Protein AF-A0A9X9Q2P2-F1 (afdb_monomer_lite)

Organism: Gulo gulo (NCBI:txid48420)

Radius of gyration: 17.59 Å; chains: 1; bounding box: 35×35×45 Å

Secondary structure (DSSP, 8-state):
-GGG---EEEESSSSS-SSHHHHHHHHHHHHHTT-EEEETEEEEEEETTTTEEEEEETTSTT-EEEEE-SS----------HHHHT-TTB-TTSSB----

pLDDT: mean 95.48, std 4.65, range [57.59, 98.31]

Foldseek 3Di:
DCVPDAAEAEELAPFPDDDPVVSVVVVVVCVVSVHHYHYQWAWDDAPPVQQWTKTARNVDGPDIDIDHDPDDDDDDDDAPDPCQQPDPQADPRSHGDDDD

InterPro domains:
  IPR015904 Sulphide quinone-reductase [PTHR10632] (2-100)
  IPR036188 FAD/NAD(P)-binding domain superfamily [G3DSA:3.50.50.60] (2-77)
  IPR036188 FAD/NAD(P)-binding domain superfamily [G3DSA:3.50.50.60] (78-100)

Structure (mmCIF, N/CA/C/O backbone):
data_AF-A0A9X9Q2P2-F1
#
_entry.id   AF-A0A9X9Q2P2-F1
#
loop_
_atom_site.group_PDB
_atom_site.id
_atom_site.type_symb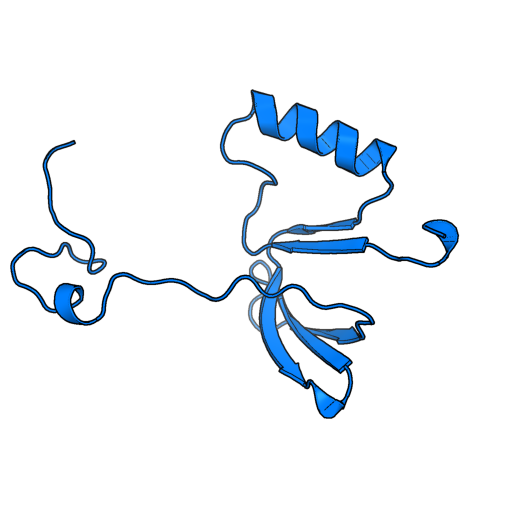ol
_atom_site.label_atom_id
_atom_site.label_alt_id
_atom_site.label_comp_id
_atom_site.label_asym_id
_atom_site.label_entity_id
_atom_site.label_seq_id
_atom_site.pdbx_PDB_ins_code
_atom_site.Cartn_x
_atom_site.Cartn_y
_atom_site.Cartn_z
_atom_site.occupancy
_atom_site.B_iso_or_equiv
_atom_site.auth_seq_id
_atom_site.auth_comp_id
_atom_site.auth_asym_id
_atom_site.auth_atom_id
_atom_site.pdbx_PDB_model_num
ATOM 1 N N . LYS A 1 1 ? -20.709 7.373 13.498 1.00 57.59 1 LYS A N 1
ATOM 2 C CA . LYS A 1 1 ? -19.955 8.241 14.443 1.00 57.59 1 LYS A CA 1
ATOM 3 C C . LYS A 1 1 ? -18.490 7.830 14.403 1.00 57.59 1 LYS A C 1
ATOM 5 O O . LYS A 1 1 ? -18.215 6.660 14.624 1.00 57.59 1 LYS A O 1
ATOM 10 N N . ARG A 1 2 ? -17.575 8.768 14.136 1.00 75.31 2 ARG A N 1
ATOM 11 C CA . ARG A 1 2 ? -16.121 8.523 14.060 1.00 75.31 2 ARG A CA 1
ATOM 12 C C . ARG A 1 2 ? -15.522 7.921 15.336 1.00 75.31 2 ARG A C 1
ATOM 14 O O . ARG A 1 2 ? -14.540 7.206 15.268 1.00 75.31 2 ARG A O 1
ATOM 21 N N . SER A 1 3 ? -16.168 8.138 16.479 1.00 89.69 3 SER A N 1
ATOM 22 C CA . SER A 1 3 ? -15.748 7.625 17.787 1.00 89.69 3 SER A CA 1
ATOM 23 C C . SER A 1 3 ? -15.679 6.096 17.911 1.00 89.69 3 SER A C 1
ATOM 25 O O . SER A 1 3 ? -15.172 5.615 18.913 1.00 89.69 3 SER A O 1
ATOM 27 N N . LYS A 1 4 ? -16.215 5.333 16.947 1.00 93.25 4 LYS A N 1
ATOM 28 C CA . LYS A 1 4 ? -16.141 3.860 16.920 1.00 93.25 4 LYS A CA 1
ATOM 29 C C . LYS A 1 4 ? -15.195 3.315 15.841 1.00 93.25 4 LYS A C 1
ATOM 31 O O . LYS A 1 4 ? -15.181 2.113 15.621 1.00 93.25 4 LYS A O 1
ATOM 36 N N . ALA A 1 5 ? -14.466 4.178 15.134 1.00 94.12 5 ALA A N 1
ATOM 37 C CA . ALA A 1 5 ? -13.590 3.777 14.040 1.00 94.12 5 ALA A CA 1
ATOM 38 C C . ALA A 1 5 ? -12.123 3.927 14.451 1.00 94.12 5 ALA A C 1
ATOM 40 O O . ALA A 1 5 ? -11.706 5.012 14.856 1.00 94.12 5 ALA A O 1
ATOM 41 N N . ASN A 1 6 ? -11.354 2.851 14.297 1.00 95.44 6 ASN A N 1
ATOM 42 C CA . ASN A 1 6 ? -9.899 2.899 14.319 1.00 95.44 6 ASN A CA 1
ATOM 43 C C . ASN A 1 6 ? -9.400 2.927 12.869 1.00 95.44 6 ASN A C 1
ATOM 45 O O . ASN A 1 6 ? -9.657 1.985 12.121 1.00 95.44 6 ASN A O 1
ATOM 49 N N . ILE A 1 7 ? -8.758 4.022 12.454 1.00 96.81 7 ILE A N 1
ATOM 50 C CA . ILE A 1 7 ? -8.333 4.221 11.063 1.00 96.81 7 ILE A CA 1
ATOM 51 C C . ILE A 1 7 ? -6.830 3.999 10.982 1.00 96.81 7 ILE A C 1
ATOM 53 O O . ILE A 1 7 ? -6.052 4.776 11.538 1.00 96.81 7 ILE A O 1
ATOM 57 N N . ILE A 1 8 ? -6.447 2.950 10.259 1.00 97.81 8 ILE A N 1
ATOM 58 C CA . ILE A 1 8 ? -5.061 2.535 10.080 1.00 97.81 8 ILE A CA 1
ATOM 59 C C . ILE A 1 8 ? -4.709 2.617 8.594 1.00 97.81 8 ILE A C 1
ATOM 61 O O . ILE A 1 8 ? -5.439 2.105 7.746 1.00 97.81 8 ILE A O 1
ATOM 65 N N . PHE A 1 9 ? -3.575 3.239 8.289 1.00 98.12 9 PHE A N 1
ATOM 66 C CA . PHE A 1 9 ? -2.959 3.238 6.971 1.00 98.12 9 PHE A CA 1
ATOM 67 C C . PHE A 1 9 ? -1.621 2.494 7.035 1.00 98.12 9 PHE A C 1
ATOM 69 O O . PHE A 1 9 ? -0.629 3.017 7.543 1.00 98.12 9 PHE A O 1
ATOM 76 N N . ASN A 1 10 ? -1.611 1.261 6.530 1.00 97.88 10 ASN A N 1
ATOM 77 C CA . ASN A 1 10 ? -0.400 0.460 6.366 1.00 97.88 10 ASN A CA 1
ATOM 78 C C . ASN A 1 10 ? 0.175 0.732 4.976 1.00 97.88 10 ASN A C 1
ATOM 80 O O . ASN A 1 10 ? -0.505 0.513 3.973 1.00 97.88 10 ASN A O 1
ATOM 84 N N . THR A 1 11 ? 1.404 1.238 4.919 1.00 97.56 11 THR A N 1
ATOM 85 C CA . THR A 1 11 ? 2.080 1.575 3.664 1.00 97.56 11 THR A CA 1
ATOM 86 C C . THR A 1 11 ? 3.457 0.938 3.595 1.00 97.56 11 THR A C 1
ATOM 88 O O . THR A 1 11 ? 4.218 0.957 4.561 1.00 97.56 11 THR A O 1
ATOM 91 N N . SER A 1 12 ? 3.814 0.437 2.416 1.00 96.94 12 SER A N 1
ATOM 92 C CA . SER A 1 12 ? 5.134 -0.126 2.114 1.00 96.94 12 SER A CA 1
ATOM 93 C C . SER A 1 12 ? 6.236 0.947 2.090 1.00 96.94 12 SER A C 1
ATOM 95 O O . SER A 1 12 ? 7.427 0.642 2.159 1.00 96.94 12 SER A O 1
ATOM 97 N N . LEU A 1 13 ? 5.860 2.227 1.995 1.00 96.38 13 LEU A N 1
ATOM 98 C CA . LEU A 1 13 ? 6.793 3.352 1.963 1.00 96.38 13 LEU A CA 1
ATOM 99 C C . LEU A 1 13 ? 7.278 3.741 3.368 1.00 96.38 13 LEU A C 1
ATOM 101 O O . LEU A 1 13 ? 6.666 3.413 4.379 1.00 96.38 13 LEU A O 1
ATOM 105 N N . GLY A 1 14 ? 8.394 4.475 3.418 1.00 95.31 14 GLY A N 1
ATOM 106 C CA . GLY A 1 14 ? 8.936 5.074 4.649 1.00 95.31 14 GLY A CA 1
ATOM 107 C C . GLY A 1 14 ? 8.494 6.523 4.89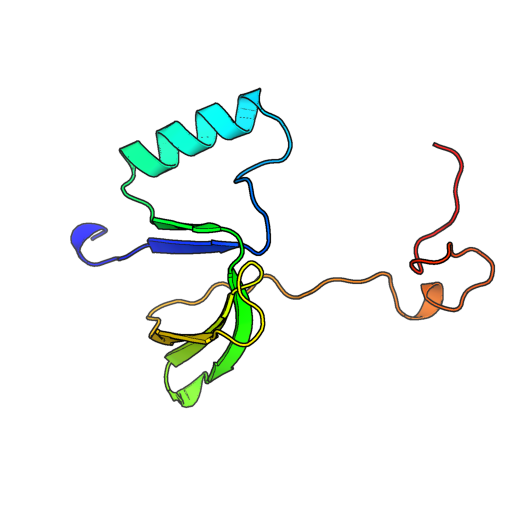7 1.00 95.31 14 GLY A C 1
ATOM 108 O O . GLY A 1 14 ? 9.006 7.171 5.800 1.00 95.31 14 GLY A O 1
ATOM 109 N N . THR A 1 15 ? 7.608 7.063 4.059 1.00 95.31 15 THR A N 1
ATOM 110 C CA . THR A 1 15 ? 7.091 8.436 4.157 1.00 95.31 15 THR A CA 1
ATOM 111 C C . THR A 1 15 ? 5.636 8.470 3.708 1.00 95.31 15 THR A C 1
ATOM 113 O O . THR A 1 15 ? 5.231 7.669 2.865 1.00 95.31 15 THR A O 1
ATOM 116 N N . ILE A 1 16 ? 4.856 9.413 4.242 1.00 95.62 16 ILE A N 1
ATOM 117 C CA . ILE A 1 16 ? 3.463 9.626 3.834 1.00 95.62 16 ILE A CA 1
ATOM 118 C C . ILE A 1 16 ? 3.363 10.227 2.426 1.00 95.62 16 ILE A C 1
ATOM 120 O O . ILE A 1 16 ? 2.380 10.013 1.722 1.00 95.62 16 ILE A O 1
ATOM 124 N N . PHE A 1 17 ? 4.384 10.982 2.003 1.00 96.19 17 PHE A N 1
ATOM 125 C CA . PHE A 1 17 ? 4.430 11.606 0.684 1.00 96.19 17 PHE A CA 1
ATOM 126 C C . PHE A 1 17 ? 5.870 11.893 0.237 1.00 96.19 17 PHE A C 1
ATOM 128 O O . PHE A 1 17 ? 6.749 12.142 1.066 1.00 96.19 17 PHE A O 1
ATOM 135 N N . GLY A 1 18 ? 6.121 11.881 -1.077 1.00 94.50 18 GLY A N 1
ATOM 136 C CA . GLY A 1 18 ? 7.472 12.031 -1.643 1.00 94.50 18 GLY A CA 1
ATOM 137 C C . GLY A 1 18 ? 8.049 13.452 -1.576 1.00 94.50 18 GLY A C 1
ATOM 138 O O . GLY A 1 18 ? 9.261 13.635 -1.625 1.00 94.50 18 GLY A O 1
ATOM 139 N N . VAL A 1 19 ? 7.199 14.471 -1.424 1.00 95.94 19 VAL A N 1
ATOM 140 C CA . VAL A 1 19 ? 7.611 15.883 -1.374 1.00 95.94 19 VAL A CA 1
ATOM 141 C C . VAL A 1 19 ? 7.426 16.433 0.039 1.00 95.94 19 VAL A C 1
ATOM 143 O O . VAL A 1 19 ? 6.305 16.493 0.547 1.00 95.94 19 VAL A O 1
ATOM 146 N N . LYS A 1 20 ? 8.524 16.904 0.648 1.00 93.44 20 LYS A N 1
ATOM 147 C CA . LYS A 1 20 ? 8.589 17.320 2.065 1.00 93.44 20 LYS A CA 1
ATOM 148 C C . LYS A 1 20 ? 7.508 18.322 2.477 1.00 93.44 20 LYS A C 1
ATOM 150 O O . LYS A 1 20 ? 6.900 18.150 3.527 1.00 93.44 20 LYS A O 1
ATOM 155 N N . LYS A 1 21 ? 7.247 19.341 1.647 1.00 95.44 21 LYS A N 1
ATOM 156 C CA . LYS A 1 21 ? 6.242 20.382 1.932 1.00 95.44 21 LYS A CA 1
ATOM 157 C C . LYS A 1 21 ? 4.852 19.785 2.176 1.00 95.44 21 LYS A C 1
ATOM 159 O O . LYS A 1 21 ? 4.179 20.172 3.122 1.00 95.44 21 LYS A O 1
ATOM 164 N N . TYR A 1 22 ? 4.434 18.840 1.336 1.00 95.69 22 TYR A N 1
ATOM 165 C CA . TYR A 1 22 ? 3.118 18.207 1.452 1.00 95.69 22 TYR A CA 1
ATOM 166 C C . TYR A 1 22 ? 3.114 17.090 2.497 1.00 95.69 22 TYR A C 1
ATOM 168 O O . TYR A 1 22 ? 2.117 16.914 3.187 1.00 95.69 22 TYR A O 1
ATOM 176 N N . ALA A 1 23 ? 4.236 16.383 2.666 1.00 95.62 23 ALA A N 1
ATOM 177 C CA . ALA A 1 23 ? 4.385 15.391 3.726 1.00 95.62 23 ALA A CA 1
ATOM 178 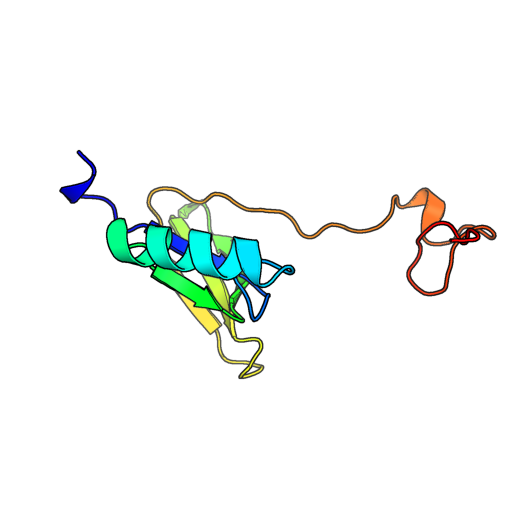C C . ALA A 1 23 ? 4.180 16.012 5.120 1.00 95.62 23 ALA A C 1
ATOM 180 O O . ALA A 1 23 ? 3.468 15.436 5.935 1.00 95.62 23 ALA A O 1
ATOM 181 N N . ALA A 1 24 ? 4.734 17.207 5.366 1.00 95.06 24 ALA A N 1
ATOM 182 C CA . ALA A 1 24 ? 4.542 17.936 6.621 1.00 95.06 24 ALA A CA 1
ATOM 183 C C . ALA A 1 24 ? 3.063 18.278 6.872 1.00 95.06 24 ALA A C 1
ATOM 185 O O . ALA A 1 24 ? 2.529 17.950 7.927 1.00 95.06 24 ALA A O 1
ATOM 186 N N . ALA A 1 25 ? 2.377 18.834 5.868 1.00 96.75 25 ALA A N 1
ATOM 187 C CA . ALA A 1 25 ? 0.953 19.156 5.9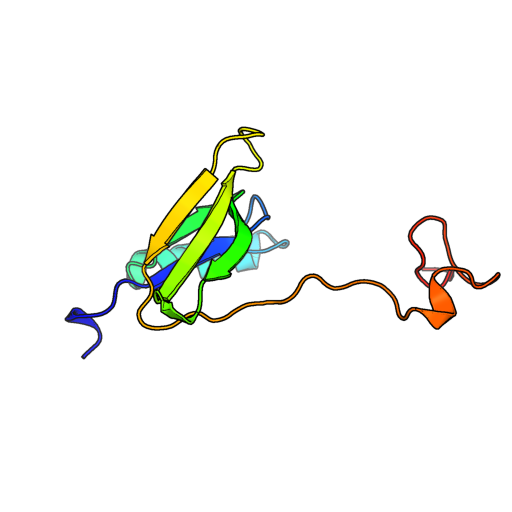72 1.00 96.75 25 ALA A CA 1
ATOM 188 C C . ALA A 1 25 ? 0.081 17.907 6.219 1.00 96.75 25 ALA A C 1
ATOM 190 O O . ALA A 1 25 ? -0.859 17.939 7.009 1.00 96.75 25 ALA A O 1
ATOM 191 N N . LEU A 1 26 ? 0.397 16.776 5.576 1.00 96.50 26 LEU A N 1
ATOM 192 C CA . LEU A 1 26 ? -0.309 15.513 5.814 1.00 96.50 26 LEU A CA 1
ATOM 193 C C . LEU A 1 26 ? -0.042 14.956 7.215 1.00 96.50 26 LEU A C 1
ATOM 195 O O . LEU A 1 26 ? -0.946 14.386 7.822 1.00 96.50 26 LEU A O 1
ATOM 199 N N . GLN A 1 27 ? 1.167 15.140 7.744 1.00 94.38 27 GLN A N 1
ATOM 200 C CA . GLN A 1 27 ? 1.518 14.706 9.093 1.00 94.38 27 GLN A CA 1
ATOM 201 C C . GLN A 1 27 ? 0.725 15.466 10.165 1.00 94.38 27 GLN A C 1
ATOM 203 O O . GLN A 1 27 ? 0.262 14.848 11.125 1.00 94.38 27 GLN A O 1
ATOM 208 N N . GLU A 1 28 ? 0.512 16.772 9.984 1.00 96.56 28 GLU A N 1
ATOM 209 C CA . GLU A 1 28 ? -0.363 17.572 10.853 1.00 96.56 28 GLU A CA 1
ATOM 210 C C . GLU A 1 28 ? -1.793 17.020 10.846 1.00 96.56 28 GLU A C 1
ATOM 212 O O . GLU A 1 28 ? -2.372 16.775 11.905 1.00 96.56 28 GLU A O 1
ATOM 217 N N . ILE A 1 29 ? -2.330 16.717 9.659 1.00 96.69 29 ILE A N 1
ATOM 218 C CA . ILE A 1 29 ? -3.666 16.125 9.514 1.00 96.69 29 ILE A CA 1
ATOM 219 C C . ILE A 1 29 ? -3.739 14.764 10.209 1.00 96.69 29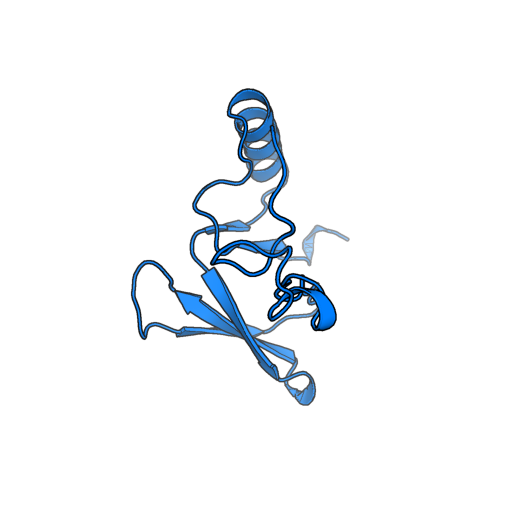 ILE A C 1
ATOM 221 O O . ILE A 1 29 ? -4.725 14.491 10.887 1.00 96.69 29 ILE A O 1
ATOM 225 N N . ILE A 1 30 ? -2.724 13.907 10.063 1.00 96.12 30 ILE A N 1
ATOM 226 C CA . ILE A 1 30 ? -2.661 12.594 10.726 1.00 96.12 30 ILE A CA 1
ATOM 227 C C . ILE A 1 30 ? -2.800 12.746 12.245 1.00 96.12 30 ILE A C 1
ATOM 229 O O . ILE A 1 30 ? -3.594 12.027 12.855 1.00 96.12 30 ILE A O 1
ATOM 233 N N . GLN A 1 31 ? -2.084 13.704 12.839 1.00 94.69 31 GLN A N 1
ATOM 234 C CA . GLN A 1 31 ? -2.130 13.974 14.276 1.00 94.69 31 GLN A CA 1
ATOM 235 C C . GLN A 1 31 ? -3.472 14.571 14.709 1.00 94.69 31 GLN A C 1
ATOM 237 O O . GLN A 1 31 ? -4.119 14.028 15.603 1.00 94.69 31 GLN A O 1
ATOM 242 N N . GLU A 1 32 ? -3.936 15.630 14.038 1.00 96.19 32 GLU A N 1
ATOM 243 C CA . GLU A 1 32 ? -5.221 16.290 14.320 1.00 96.19 32 GLU A CA 1
ATOM 244 C C . GLU A 1 32 ? -6.389 15.294 14.254 1.00 96.19 32 GLU A C 1
ATOM 246 O O . GLU A 1 32 ? -7.368 15.369 15.000 1.00 96.19 32 GLU A O 1
ATOM 251 N N . ARG A 1 33 ? -6.282 14.321 13.345 1.00 95.06 33 ARG A N 1
ATOM 252 C CA . ARG A 1 33 ? -7.318 13.331 13.066 1.00 95.06 33 ARG A CA 1
ATOM 253 C C . ARG A 1 33 ? -7.109 11.995 13.780 1.00 95.06 33 ARG A C 1
ATOM 255 O O . ARG A 1 33 ? -7.943 11.106 13.593 1.00 95.06 33 ARG A O 1
ATOM 262 N N . ASN A 1 34 ? -6.082 11.857 14.613 1.00 94.31 34 ASN A N 1
ATOM 263 C CA . ASN A 1 34 ? -5.777 10.619 15.328 1.00 94.31 34 ASN A CA 1
ATOM 264 C C . ASN A 1 34 ? -5.786 9.389 14.395 1.00 94.31 34 ASN A C 1
ATOM 266 O O . ASN A 1 34 ? -6.475 8.401 14.651 1.00 94.31 34 ASN A O 1
ATOM 270 N N . LEU A 1 35 ? -5.106 9.507 13.251 1.00 96.00 35 LEU A N 1
ATOM 271 C CA . LEU A 1 35 ? -4.941 8.422 12.286 1.00 96.00 35 LEU A CA 1
ATOM 272 C C . LEU A 1 35 ? -3.672 7.641 12.626 1.00 96.00 35 LEU A C 1
ATOM 274 O O . LEU A 1 35 ? -2.634 8.233 12.920 1.00 96.00 35 LEU A O 1
ATOM 278 N N . THR A 1 36 ? -3.727 6.318 12.544 1.00 96.88 36 THR A N 1
ATOM 279 C CA . THR A 1 36 ? -2.536 5.480 12.690 1.00 96.88 36 THR A CA 1
ATOM 280 C C . THR A 1 36 ? -1.921 5.250 11.318 1.00 96.88 36 THR A C 1
ATOM 282 O O . THR A 1 36 ? -2.603 4.799 10.401 1.00 96.88 36 THR A O 1
ATOM 285 N N . VAL A 1 37 ? -0.631 5.542 11.169 1.00 97.44 37 VAL A N 1
ATOM 286 C CA . VAL A 1 37 ? 0.128 5.239 9.951 1.00 97.44 37 VAL A CA 1
ATOM 287 C C . VAL A 1 37 ? 1.278 4.322 10.321 1.00 97.44 37 VAL A C 1
ATOM 289 O O . VAL A 1 37 ? 2.160 4.724 11.078 1.00 97.44 37 VAL A O 1
ATOM 292 N N . ASN A 1 38 ? 1.272 3.110 9.773 1.00 97.12 38 ASN A N 1
ATOM 293 C CA . ASN A 1 38 ? 2.370 2.170 9.935 1.00 97.12 38 ASN A CA 1
ATOM 294 C C . ASN A 1 38 ? 3.167 2.134 8.633 1.00 97.12 38 ASN A C 1
ATOM 296 O O . ASN A 1 38 ? 2.681 1.690 7.589 1.00 97.12 38 ASN A O 1
ATOM 300 N N . TYR A 1 39 ? 4.390 2.643 8.703 1.00 97.38 39 TYR A N 1
ATOM 301 C CA . TYR A 1 39 ? 5.334 2.601 7.595 1.00 97.38 39 TYR A CA 1
ATOM 302 C C . TYR A 1 39 ? 5.953 1.214 7.471 1.00 97.38 39 TYR A C 1
ATOM 304 O O . TYR A 1 39 ? 6.007 0.464 8.447 1.00 97.38 39 TYR A O 1
ATOM 312 N N . LYS A 1 40 ? 6.450 0.895 6.273 1.00 97.56 40 LYS A N 1
ATOM 313 C CA . LYS A 1 40 ? 7.125 -0.378 5.981 1.00 97.56 40 LYS A CA 1
ATOM 314 C C . LYS A 1 40 ? 6.259 -1.609 6.283 1.00 97.56 40 LYS A C 1
ATOM 316 O O . LYS A 1 40 ? 6.786 -2.669 6.594 1.00 97.56 40 LYS A O 1
ATOM 321 N N . GLN A 1 41 ? 4.939 -1.473 6.162 1.00 97.81 41 GLN A N 1
ATOM 322 C CA . GLN A 1 41 ? 3.973 -2.564 6.296 1.00 97.81 41 GLN A CA 1
ATOM 323 C C . GLN A 1 41 ? 3.321 -2.817 4.939 1.00 97.81 41 GLN A C 1
ATOM 325 O O . GLN A 1 41 ? 2.594 -1.957 4.438 1.00 97.81 41 GLN A O 1
ATOM 330 N N . ASN A 1 42 ? 3.576 -3.981 4.344 1.00 97.88 42 ASN A N 1
ATOM 331 C CA . ASN A 1 42 ? 3.025 -4.352 3.041 1.00 97.88 42 ASN A CA 1
ATOM 332 C C . ASN A 1 42 ? 1.950 -5.430 3.192 1.00 97.88 42 ASN A C 1
ATOM 334 O O . ASN A 1 42 ? 2.125 -6.367 3.959 1.00 97.88 42 ASN A O 1
ATOM 338 N N . LEU A 1 43 ? 0.830 -5.303 2.480 1.00 98.12 43 LEU A N 1
ATOM 339 C CA . LEU A 1 43 ? -0.245 -6.298 2.510 1.00 98.12 43 LEU A CA 1
ATOM 340 C C . LEU A 1 43 ? 0.131 -7.492 1.626 1.00 98.12 43 LEU A C 1
ATOM 342 O O . LEU A 1 43 ? 0.380 -7.307 0.436 1.00 98.12 43 LEU A O 1
ATOM 346 N N . ILE A 1 44 ? 0.115 -8.701 2.190 1.00 97.75 44 ILE A N 1
ATOM 347 C CA . ILE A 1 44 ? 0.486 -9.935 1.476 1.00 97.75 44 ILE A CA 1
ATOM 348 C C . ILE A 1 44 ? -0.664 -10.937 1.330 1.00 97.75 44 ILE A C 1
ATOM 350 O O . ILE A 1 44 ? -0.665 -11.725 0.389 1.00 97.75 44 ILE A O 1
ATOM 354 N N . GLU A 1 45 ? -1.660 -10.909 2.220 1.00 97.88 45 GLU A N 1
ATOM 355 C CA . GLU A 1 45 ? -2.796 -11.839 2.187 1.00 97.88 45 GLU A CA 1
ATOM 356 C C . GLU A 1 45 ? -4.064 -11.158 2.723 1.00 97.88 45 GLU A C 1
ATOM 358 O O . GLU A 1 45 ? -4.015 -10.383 3.682 1.00 97.88 45 GLU A O 1
ATOM 363 N N . VAL A 1 46 ? -5.216 -11.475 2.124 1.00 98.00 46 VAL A N 1
ATOM 364 C CA . VAL A 1 46 ? -6.540 -11.070 2.616 1.00 98.00 46 VAL A CA 1
ATOM 365 C C . VAL A 1 46 ? -7.400 -12.315 2.799 1.00 98.00 46 VAL A C 1
ATOM 367 O O . VAL A 1 46 ? -7.701 -13.016 1.834 1.00 98.00 46 VAL A O 1
ATOM 370 N N . ARG A 1 47 ? -7.837 -12.560 4.035 1.00 97.75 47 ARG A N 1
ATOM 371 C CA . ARG A 1 47 ? -8.768 -13.633 4.408 1.00 97.75 47 ARG A CA 1
ATOM 372 C C . ARG A 1 47 ? -10.152 -13.030 4.579 1.00 97.75 47 ARG A C 1
ATOM 374 O O . ARG A 1 47 ? -10.562 -12.651 5.678 1.00 97.75 47 ARG A O 1
ATOM 381 N N . ALA A 1 48 ? -10.837 -12.854 3.453 1.00 96.56 48 ALA A N 1
ATOM 382 C CA . ALA A 1 48 ? -12.083 -12.094 3.391 1.00 96.56 48 ALA A CA 1
ATOM 383 C C . ALA A 1 48 ? -13.228 -12.725 4.202 1.00 96.56 48 ALA A C 1
ATOM 385 O O . ALA A 1 48 ? -14.054 -12.007 4.756 1.00 96.56 48 ALA A O 1
ATOM 386 N N . ASP A 1 49 ? -13.248 -14.052 4.306 1.00 97.00 49 ASP A N 1
ATOM 387 C CA . ASP A 1 49 ? -14.195 -14.839 5.100 1.00 97.00 49 ASP A CA 1
ATOM 388 C C . ASP A 1 49 ? -14.051 -14.601 6.611 1.00 97.00 49 ASP A C 1
ATOM 390 O O . ASP A 1 49 ? -15.043 -14.624 7.338 1.00 97.00 49 ASP A O 1
ATOM 394 N N . ARG A 1 50 ? -12.825 -14.334 7.078 1.00 97.25 50 ARG A N 1
ATOM 395 C CA . ARG A 1 50 ? -12.505 -14.071 8.493 1.00 97.25 50 ARG A CA 1
ATOM 396 C C . ARG A 1 50 ? -12.334 -12.588 8.810 1.00 97.25 50 ARG A C 1
ATOM 398 O O . ARG A 1 50 ? -12.099 -12.247 9.964 1.00 97.25 50 ARG A O 1
ATOM 405 N N . GLN A 1 51 ? -12.445 -11.723 7.799 1.00 97.69 51 GLN A N 1
ATOM 406 C CA . GLN A 1 51 ? -12.182 -10.286 7.898 1.00 97.69 51 GLN A CA 1
ATOM 407 C C . GLN A 1 51 ? -10.780 -9.984 8.464 1.00 97.69 51 GLN A C 1
ATOM 409 O O . GLN A 1 51 ? -10.601 -9.093 9.293 1.00 97.69 51 GLN A O 1
ATOM 414 N N . GLU A 1 52 ? -9.772 -10.743 8.022 1.00 98.31 52 GLU A N 1
ATOM 415 C CA . GLU A 1 52 ? -8.375 -10.600 8.447 1.00 98.31 52 GLU A CA 1
ATOM 416 C C . GLU A 1 52 ? -7.483 -10.186 7.271 1.00 98.31 52 GLU A C 1
ATOM 418 O O . GLU A 1 52 ? -7.601 -10.702 6.158 1.00 98.31 52 GLU A O 1
ATOM 423 N N . ALA A 1 53 ? -6.550 -9.275 7.527 1.00 98.12 53 ALA A N 1
ATOM 424 C CA . ALA A 1 53 ? -5.505 -8.871 6.597 1.00 98.12 53 ALA A CA 1
ATOM 425 C C . ALA A 1 53 ? -4.132 -9.203 7.191 1.00 98.12 53 ALA A C 1
ATOM 427 O O . ALA A 1 53 ? -3.877 -8.928 8.367 1.00 98.12 53 ALA A O 1
ATOM 428 N N . VAL A 1 54 ? -3.252 -9.794 6.382 1.00 98.06 54 VAL A N 1
ATOM 429 C CA . VAL A 1 54 ? -1.890 -10.160 6.783 1.00 98.06 54 VAL A CA 1
ATOM 430 C C . VAL A 1 54 ? -0.909 -9.191 6.146 1.00 98.06 54 VAL A C 1
ATOM 432 O O . VAL A 1 54 ? -0.845 -9.071 4.920 1.00 98.06 54 VAL A O 1
ATOM 435 N N . PHE A 1 55 ? -0.138 -8.515 6.987 1.00 98.19 55 PHE A N 1
ATOM 436 C CA . PHE A 1 55 ? 0.896 -7.580 6.575 1.00 98.19 55 PHE A CA 1
ATOM 437 C C . PHE A 1 55 ? 2.278 -8.147 6.890 1.00 98.19 55 PHE A C 1
ATOM 439 O O . PHE A 1 55 ? 2.477 -8.733 7.951 1.00 98.19 55 PHE A O 1
ATOM 446 N N . GLU A 1 56 ? 3.233 -7.964 5.987 1.00 98.06 56 GLU A N 1
ATOM 447 C CA . GLU A 1 56 ? 4.652 -8.204 6.244 1.00 98.06 56 GLU A CA 1
ATOM 448 C C . GLU A 1 56 ? 5.349 -6.911 6.680 1.00 98.06 56 GLU A C 1
ATOM 450 O O . GLU A 1 56 ? 5.038 -5.816 6.194 1.00 98.06 56 GLU A O 1
ATOM 455 N N . ASN A 1 57 ? 6.327 -7.047 7.573 1.00 97.19 57 ASN A N 1
ATOM 456 C CA . ASN A 1 57 ? 7.210 -5.958 7.956 1.00 97.19 57 ASN A CA 1
ATOM 457 C C . ASN A 1 57 ? 8.429 -5.914 7.024 1.00 97.19 57 ASN A C 1
ATOM 459 O O . ASN A 1 57 ? 9.300 -6.781 7.070 1.00 97.19 57 ASN A O 1
ATOM 463 N N . LEU A 1 58 ? 8.527 -4.865 6.210 1.00 95.81 58 LEU A N 1
ATOM 464 C CA . LEU A 1 58 ? 9.628 -4.699 5.260 1.00 95.81 58 LEU A CA 1
ATOM 465 C C . LEU A 1 58 ? 10.961 -4.337 5.933 1.00 95.81 58 LEU A C 1
ATOM 467 O O . LEU A 1 58 ? 12.010 -4.561 5.337 1.00 95.81 58 LEU A O 1
ATOM 471 N N . ASP A 1 59 ? 10.942 -3.798 7.158 1.00 95.69 59 ASP A N 1
ATOM 472 C CA . ASP A 1 59 ? 12.164 -3.548 7.937 1.00 95.69 59 ASP A CA 1
ATOM 473 C C . ASP A 1 59 ? 12.649 -4.812 8.667 1.00 95.69 59 ASP A C 1
ATOM 475 O O . ASP A 1 59 ? 13.809 -4.891 9.075 1.00 95.69 59 ASP A O 1
ATOM 479 N N . ARG A 1 60 ? 11.774 -5.811 8.842 1.00 95.81 60 ARG A N 1
ATOM 480 C CA . ARG A 1 60 ? 12.074 -7.077 9.527 1.00 95.81 60 ARG A CA 1
ATOM 481 C C . ARG A 1 60 ? 11.547 -8.263 8.715 1.00 95.81 60 ARG A C 1
ATOM 483 O O . ARG A 1 60 ? 10.487 -8.803 9.038 1.00 95.81 60 ARG A O 1
ATOM 490 N N . PRO A 1 61 ? 12.284 -8.680 7.670 1.00 92.75 61 PRO A N 1
ATOM 491 C CA . PRO A 1 61 ? 11.858 -9.760 6.790 1.00 92.75 61 PRO A CA 1
ATOM 492 C C . PRO A 1 61 ? 11.501 -11.034 7.565 1.00 92.75 61 PRO A C 1
ATOM 494 O O . PRO A 1 61 ? 12.275 -11.500 8.401 1.00 92.75 61 PRO A O 1
ATOM 497 N N . GLY A 1 62 ? 10.325 -11.594 7.277 1.00 92.88 62 GLY A N 1
ATOM 498 C CA . GLY A 1 62 ? 9.780 -12.774 7.958 1.00 92.88 62 GLY A CA 1
ATOM 499 C C . GLY A 1 62 ? 8.861 -12.464 9.146 1.00 92.88 62 GLY A C 1
ATOM 500 O O . GLY A 1 62 ? 8.138 -13.356 9.585 1.00 92.88 62 GLY A O 1
ATOM 501 N N . GLU A 1 63 ? 8.829 -11.223 9.644 1.00 96.94 63 GLU A N 1
ATOM 502 C CA . GLU A 1 63 ? 7.833 -10.793 10.630 1.00 96.94 63 GLU A CA 1
ATOM 503 C C . GLU A 1 63 ? 6.520 -10.429 9.920 1.00 96.94 63 GLU A C 1
ATOM 505 O O . GLU A 1 63 ? 6.488 -9.567 9.038 1.00 96.94 63 GLU A O 1
ATOM 510 N N . THR A 1 64 ? 5.425 -11.079 10.319 1.00 97.31 64 THR A N 1
ATOM 511 C CA . THR A 1 64 ? 4.080 -10.817 9.790 1.00 97.31 64 THR A CA 1
ATOM 512 C C . THR A 1 64 ? 3.104 -10.468 10.902 1.00 97.31 64 THR A C 1
ATOM 514 O O . THR A 1 64 ? 3.143 -11.068 11.977 1.00 97.31 64 THR A O 1
ATOM 517 N N . GLN A 1 65 ? 2.170 -9.568 10.616 1.00 96.69 65 GLN A N 1
ATOM 518 C CA . GLN A 1 65 ? 1.094 -9.180 11.516 1.00 96.69 65 GLN A CA 1
ATOM 519 C C . GLN A 1 65 ? -0.266 -9.488 10.891 1.00 96.69 65 GLN A C 1
ATOM 521 O O . GLN A 1 65 ? -0.534 -9.118 9.750 1.00 96.69 65 GLN A O 1
ATOM 526 N N . VAL A 1 66 ? -1.148 -10.123 11.664 1.00 97.75 66 VAL A N 1
ATOM 527 C CA . VAL A 1 66 ? -2.557 -10.311 11.297 1.00 97.75 66 VAL A CA 1
ATOM 528 C C . VAL A 1 66 ? -3.388 -9.225 11.973 1.00 97.75 66 VAL A C 1
ATOM 530 O O . VAL A 1 66 ? -3.285 -9.030 13.184 1.00 97.75 66 VAL A O 1
ATOM 533 N N . ILE A 1 67 ? -4.204 -8.517 11.194 1.00 97.12 67 ILE A N 1
ATOM 534 C CA . ILE A 1 67 ? -5.082 -7.445 11.669 1.00 97.12 67 ILE A CA 1
ATOM 535 C C . ILE A 1 67 ? -6.507 -7.725 11.192 1.00 97.12 67 ILE A C 1
ATOM 537 O O . ILE A 1 67 ? -6.748 -7.838 9.990 1.00 97.12 67 ILE A O 1
ATOM 541 N N . SER A 1 68 ? -7.459 -7.801 12.121 1.00 97.69 68 SER A N 1
ATOM 542 C CA . SER A 1 68 ? -8.885 -7.847 11.784 1.00 97.69 68 SER A CA 1
ATOM 543 C C . SER A 1 68 ? -9.385 -6.474 11.332 1.00 97.69 68 SER A C 1
ATOM 545 O O . SER A 1 68 ? -9.013 -5.453 11.917 1.00 97.69 68 SER A O 1
ATOM 547 N N . TYR A 1 69 ? -10.248 -6.435 10.320 1.00 97.75 69 TYR A N 1
ATOM 548 C CA . TYR A 1 69 ? -10.786 -5.197 9.762 1.00 97.75 69 TYR A CA 1
ATOM 549 C C . TYR A 1 69 ? -12.314 -5.219 9.681 1.00 97.75 69 TYR A C 1
ATOM 551 O O . TYR A 1 69 ? -12.920 -6.229 9.359 1.00 97.75 69 TYR A O 1
ATOM 559 N N . GLU A 1 70 ? -12.941 -4.065 9.896 1.00 97.31 70 GLU A N 1
ATOM 560 C CA . GLU A 1 70 ? -14.358 -3.859 9.544 1.00 97.31 70 GLU A CA 1
ATOM 561 C C . GLU A 1 70 ? -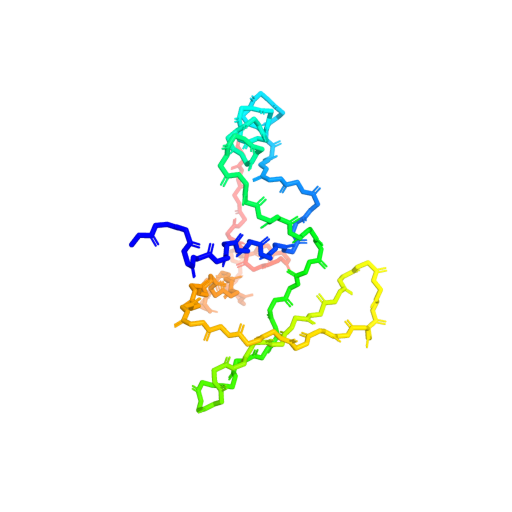14.491 -3.407 8.079 1.00 97.31 70 GLU A C 1
ATOM 563 O O . GLU A 1 70 ? -15.405 -3.787 7.355 1.00 97.31 70 GLU A O 1
ATOM 568 N N . MET A 1 71 ? -13.533 -2.597 7.626 1.00 96.62 71 MET A N 1
ATOM 569 C CA . MET A 1 71 ? -13.419 -2.102 6.260 1.00 96.62 71 MET A CA 1
ATOM 570 C C . MET A 1 71 ? -11.954 -2.181 5.838 1.00 96.62 71 MET A C 1
ATOM 572 O O . MET A 1 71 ? -11.082 -1.677 6.546 1.00 96.62 71 MET A O 1
ATOM 576 N N . LEU A 1 72 ? -11.696 -2.762 4.667 1.00 97.62 72 LEU A N 1
ATOM 577 C CA . LEU A 1 72 ? -10.368 -2.821 4.064 1.00 97.62 72 LEU A CA 1
ATOM 578 C C . LEU A 1 72 ? -10.400 -2.175 2.679 1.00 97.62 72 LEU A C 1
ATOM 580 O O . LEU A 1 72 ? -11.125 -2.621 1.794 1.00 97.62 72 LEU A O 1
ATOM 584 N N . HIS A 1 73 ? -9.591 -1.136 2.494 1.00 97.81 73 HIS A N 1
ATOM 585 C CA . HIS A 1 73 ? -9.324 -0.556 1.182 1.00 97.81 73 HIS A CA 1
ATOM 586 C C . HIS A 1 73 ? -7.955 -1.040 0.698 1.00 97.81 73 HIS A C 1
ATOM 588 O O . HIS A 1 73 ? -6.924 -0.607 1.216 1.00 97.81 73 HIS A O 1
ATOM 594 N N . VAL A 1 74 ? -7.947 -1.930 -0.295 1.00 97.50 74 VAL A N 1
ATOM 595 C CA . VAL A 1 74 ? -6.717 -2.490 -0.866 1.00 97.50 74 VAL A CA 1
ATOM 596 C C . VAL A 1 74 ? -6.292 -1.679 -2.083 1.00 97.50 74 VAL A C 1
ATOM 598 O O . VAL A 1 74 ? -7.021 -1.604 -3.069 1.00 97.50 74 VAL A O 1
ATOM 601 N N . THR A 1 75 ? -5.082 -1.125 -2.034 1.00 97.31 75 THR A N 1
ATOM 602 C CA . THR A 1 75 ? -4.391 -0.650 -3.235 1.00 97.31 75 THR A CA 1
ATOM 603 C C . THR A 1 75 ? -3.616 -1.834 -3.815 1.00 97.31 75 THR A C 1
ATOM 605 O O . THR A 1 75 ? -2.687 -2.304 -3.156 1.00 97.31 75 THR A O 1
ATOM 608 N N . PRO A 1 76 ? -3.993 -2.364 -4.991 1.00 95.31 76 PRO A N 1
ATOM 609 C CA . PRO A 1 76 ? -3.354 -3.555 -5.533 1.00 95.31 76 PRO A CA 1
ATOM 610 C C . PRO A 1 76 ? -1.897 -3.270 -5.930 1.00 95.31 76 PRO A C 1
ATOM 612 O O . PRO A 1 76 ? -1.574 -2.137 -6.305 1.00 95.31 76 PRO A O 1
ATOM 615 N N . PRO A 1 77 ? -1.014 -4.284 -5.901 1.00 95.50 77 PRO A N 1
ATOM 616 C CA . PRO A 1 77 ? 0.301 -4.163 -6.510 1.00 95.50 77 PRO A CA 1
ATOM 617 C C . PRO A 1 77 ? 0.140 -3.901 -8.013 1.00 95.50 77 PRO A C 1
ATOM 619 O O . PRO A 1 77 ? -0.611 -4.590 -8.704 1.00 95.50 77 PRO A O 1
ATOM 622 N N . MET A 1 78 ? 0.832 -2.881 -8.514 1.00 95.62 78 MET A N 1
ATOM 623 C CA . MET A 1 78 ? 0.768 -2.458 -9.913 1.00 95.62 78 MET A CA 1
ATOM 624 C C . MET A 1 78 ? 2.083 -2.775 -10.624 1.00 95.62 78 MET A C 1
ATOM 626 O O . MET A 1 78 ? 3.154 -2.746 -10.023 1.00 95.62 78 MET A O 1
ATOM 630 N N . SER A 1 79 ? 1.997 -3.057 -11.920 1.00 95.88 79 SER A N 1
ATOM 631 C CA . SER A 1 79 ? 3.146 -3.277 -12.802 1.00 95.88 79 SER A CA 1
ATOM 632 C C . SER A 1 79 ? 2.854 -2.684 -14.178 1.00 95.88 79 SER A C 1
ATOM 634 O O . SER A 1 79 ? 1.714 -2.287 -14.439 1.00 95.88 79 SER A O 1
ATOM 636 N N . SER A 1 80 ? 3.853 -2.632 -15.058 1.00 95.56 80 SER A N 1
ATOM 637 C CA . SER A 1 80 ? 3.610 -2.271 -16.452 1.00 95.56 80 SER A CA 1
ATOM 638 C C . SER A 1 80 ? 2.634 -3.256 -17.123 1.00 95.56 80 SER A C 1
ATOM 640 O O . SER A 1 80 ? 2.511 -4.406 -16.685 1.00 95.56 80 SER A O 1
ATOM 642 N N . PRO A 1 81 ? 1.906 -2.826 -18.170 1.00 96.19 81 PRO A N 1
ATOM 643 C CA . PRO A 1 81 ? 1.067 -3.720 -18.964 1.00 96.19 81 PRO A CA 1
ATOM 644 C C . PRO A 1 81 ? 1.831 -4.961 -19.438 1.00 96.19 81 PRO A C 1
ATOM 646 O O . PRO A 1 81 ? 2.976 -4.851 -19.874 1.00 96.19 81 PRO A O 1
ATOM 649 N N . ASP A 1 82 ? 1.188 -6.131 -19.430 1.00 95.88 82 ASP A N 1
ATOM 650 C CA . ASP A 1 82 ? 1.864 -7.401 -19.743 1.00 95.88 82 ASP A CA 1
ATOM 651 C C . ASP A 1 82 ? 2.488 -7.427 -21.145 1.00 95.88 82 ASP A C 1
ATOM 653 O O . ASP A 1 82 ? 3.575 -7.967 -21.327 1.00 95.88 82 ASP A O 1
ATOM 657 N N . VAL A 1 83 ? 1.854 -6.766 -22.118 1.00 95.62 83 VAL A N 1
ATOM 658 C CA . VAL A 1 83 ? 2.388 -6.619 -23.483 1.00 95.62 83 VAL A CA 1
ATOM 659 C C . VAL A 1 83 ? 3.700 -5.829 -23.531 1.00 95.62 83 VAL A C 1
ATOM 661 O O . VAL A 1 83 ? 4.507 -6.039 -24.431 1.00 95.62 83 VAL A O 1
ATOM 664 N N . LEU A 1 84 ? 3.925 -4.923 -22.574 1.00 95.75 84 LEU A N 1
ATOM 665 C CA . LEU A 1 84 ? 5.132 -4.103 -22.509 1.00 95.75 84 LEU A CA 1
ATOM 666 C C . LEU A 1 84 ? 6.266 -4.805 -21.764 1.00 95.75 84 LEU A C 1
ATOM 668 O O . LEU A 1 84 ? 7.414 -4.606 -22.137 1.00 95.75 84 LEU A O 1
ATOM 672 N N . LYS A 1 85 ? 5.975 -5.676 -20.790 1.00 92.75 85 LYS A N 1
ATOM 673 C CA . LYS A 1 85 ? 6.997 -6.332 -19.950 1.00 92.75 85 LYS A CA 1
ATOM 674 C C . LYS A 1 85 ? 8.111 -7.032 -20.732 1.00 92.75 85 LYS A C 1
ATOM 676 O O . LYS A 1 85 ? 9.242 -7.059 -20.267 1.00 92.75 85 LYS A O 1
ATOM 681 N N . THR A 1 86 ? 7.795 -7.612 -21.889 1.00 92.75 86 THR A N 1
ATOM 682 C CA . THR A 1 86 ? 8.762 -8.313 -22.755 1.00 92.75 86 THR A CA 1
ATOM 683 C C . THR A 1 86 ? 8.943 -7.631 -24.110 1.00 92.75 86 THR A C 1
ATOM 685 O O . THR A 1 86 ? 9.432 -8.248 -25.057 1.00 92.75 86 THR A O 1
ATOM 688 N N . SER A 1 87 ? 8.476 -6.390 -24.245 1.00 95.44 87 SER A N 1
ATOM 689 C CA . SER A 1 87 ? 8.534 -5.659 -25.505 1.00 95.44 87 SER A CA 1
ATOM 690 C C . SER A 1 87 ? 9.939 -5.102 -25.753 1.00 95.44 87 SER A C 1
ATOM 692 O O . SER A 1 87 ? 10.573 -4.642 -24.806 1.00 95.44 87 SER A O 1
ATOM 694 N N . PRO A 1 88 ? 10.420 -5.038 -27.010 1.00 95.50 88 PRO A N 1
ATOM 695 C CA . PRO A 1 88 ? 11.702 -4.407 -27.332 1.00 95.50 88 PRO A CA 1
ATOM 696 C C . PRO A 1 88 ? 11.781 -2.916 -26.984 1.00 95.50 88 PRO A C 1
ATOM 698 O O . PRO A 1 88 ? 12.876 -2.373 -26.924 1.00 95.50 88 PRO A O 1
ATOM 701 N N . VAL A 1 89 ? 10.635 -2.248 -26.799 1.00 96.06 89 VAL A N 1
ATOM 702 C CA . VAL A 1 89 ? 10.579 -0.829 -26.401 1.00 96.06 89 VAL A CA 1
ATOM 703 C C . VAL A 1 89 ? 10.608 -0.628 -24.886 1.00 96.06 89 VAL A C 1
ATOM 705 O O . VAL A 1 89 ? 10.445 0.501 -24.428 1.00 96.06 89 VAL A O 1
ATOM 708 N N . ALA A 1 90 ? 10.720 -1.705 -24.106 1.00 96.31 90 ALA A N 1
ATOM 709 C CA . ALA A 1 90 ? 10.722 -1.626 -22.657 1.00 96.31 90 ALA A CA 1
ATOM 710 C C . ALA A 1 90 ? 12.137 -1.603 -22.066 1.00 96.31 90 ALA A C 1
ATOM 712 O O . ALA A 1 90 ? 13.054 -2.246 -22.574 1.00 96.31 90 ALA A O 1
ATOM 713 N N . ASP A 1 91 ? 12.283 -0.882 -20.959 1.00 94.62 91 ASP A N 1
ATOM 714 C CA . ASP A 1 91 ? 13.461 -0.872 -20.108 1.00 94.62 91 ASP A CA 1
ATOM 715 C C . ASP A 1 91 ? 13.591 -2.178 -19.297 1.00 94.62 91 ASP A C 1
ATOM 717 O O . ASP A 1 91 ? 12.741 -3.073 -19.338 1.00 94.62 91 ASP A O 1
ATOM 721 N N . ALA A 1 92 ? 14.659 -2.288 -18.501 1.00 93.50 92 ALA A N 1
ATOM 722 C CA . ALA A 1 92 ? 14.914 -3.467 -17.667 1.00 93.50 92 ALA A CA 1
ATOM 723 C C . ALA A 1 92 ? 13.837 -3.728 -16.588 1.00 93.50 92 ALA A C 1
ATOM 725 O O . ALA A 1 92 ? 13.780 -4.829 -16.042 1.00 93.50 92 ALA A O 1
ATOM 726 N N . ALA A 1 93 ? 13.004 -2.735 -16.263 1.00 93.31 93 ALA A N 1
ATOM 727 C CA . ALA A 1 93 ? 11.892 -2.846 -15.322 1.00 93.31 93 ALA A CA 1
ATOM 728 C C . ALA A 1 93 ? 10.533 -3.069 -16.024 1.00 93.31 93 ALA A C 1
ATOM 730 O O . ALA A 1 93 ? 9.513 -3.217 -15.345 1.00 93.31 93 ALA A O 1
ATOM 731 N N . GLY A 1 94 ? 10.509 -3.137 -17.360 1.00 92.62 94 GLY A N 1
ATOM 732 C CA . GLY A 1 94 ? 9.323 -3.390 -18.171 1.00 92.62 94 GLY A CA 1
ATOM 733 C C . GLY A 1 94 ? 8.499 -2.144 -18.514 1.00 92.62 94 GLY A C 1
ATOM 734 O O . GLY A 1 94 ? 7.363 -2.297 -18.969 1.00 92.62 94 GLY A O 1
ATOM 735 N N . TRP A 1 95 ? 9.012 -0.933 -18.280 1.00 96.12 95 TRP A N 1
ATOM 736 C CA . TRP A 1 95 ? 8.371 0.337 -18.654 1.00 96.12 95 TRP A CA 1
ATOM 737 C C . TRP A 1 95 ? 8.867 0.819 -20.011 1.00 96.12 95 TRP A C 1
ATOM 739 O O . TRP A 1 95 ? 9.934 0.421 -20.439 1.00 96.12 95 TRP A O 1
ATOM 749 N N . VAL A 1 96 ? 8.119 1.678 -20.705 1.00 96.44 96 VAL A N 1
ATOM 750 C CA . VAL A 1 96 ? 8.558 2.192 -22.016 1.00 96.44 96 VAL A CA 1
ATOM 751 C C . VAL A 1 96 ? 9.818 3.048 -21.853 1.00 96.44 96 VAL A C 1
ATOM 753 O O . VAL A 1 96 ? 9.807 3.999 -21.072 1.00 96.44 96 VAL A O 1
ATOM 756 N N . ASP A 1 97 ? 10.869 2.726 -22.606 1.00 96.25 97 ASP A N 1
ATOM 757 C CA . ASP A 1 97 ? 12.151 3.433 -22.575 1.00 96.25 97 ASP A CA 1
ATOM 758 C C . ASP A 1 97 ? 12.085 4.698 -23.450 1.00 96.25 97 ASP A C 1
ATOM 760 O O . ASP A 1 97 ? 12.037 4.628 -24.681 1.00 96.25 97 ASP A O 1
ATOM 764 N N . VAL A 1 98 ? 12.003 5.865 -22.806 1.00 95.56 98 VAL A N 1
ATOM 765 C CA . VAL A 1 98 ? 11.859 7.181 -23.450 1.00 95.56 98 VAL A CA 1
ATOM 766 C C . VAL A 1 98 ? 12.868 8.182 -22.889 1.00 95.56 98 VAL A C 1
ATOM 768 O O . VAL A 1 98 ? 13.321 8.057 -21.750 1.00 95.56 98 VAL A O 1
ATOM 771 N N . ASP A 1 99 ? 13.181 9.211 -23.678 1.00 95.38 99 ASP A N 1
ATOM 772 C CA . ASP A 1 99 ? 13.919 10.387 -23.197 1.00 95.38 99 ASP A CA 1
ATOM 773 C C . ASP A 1 99 ? 13.076 11.176 -22.168 1.00 95.38 99 ASP A C 1
ATOM 775 O O . ASP A 1 99 ? 11.844 11.092 -22.173 1.00 95.38 99 ASP A O 1
ATOM 779 N N . LYS A 1 100 ? 13.734 11.899 -21.258 1.00 89.69 100 LYS A N 1
ATOM 780 C CA . LYS A 1 100 ? 13.116 12.515 -20.073 1.00 89.69 100 LYS A CA 1
ATOM 781 C C . LYS A 1 100 ? 12.653 13.949 -20.288 1.00 89.69 100 LYS A C 1
ATOM 783 O O . LYS A 1 100 ? 13.388 14.737 -20.916 1.00 89.69 100 LYS A O 1
#

Sequence (100 aa):
KRSKANIIFNTSLGTIFGVKKYAAALQEIIQERNLTVNYKQNLIEVRADRQEAVFENLDRPGETQVISYEMLHVTPPMSSPDVLKTSPVADAAGWVDVDK